Protein AF-S7RVW4-F1 (afdb_monomer_lite)

Foldseek 3Di:
DDDDDDDDPPPDPDCPPVPPPPPPPCVVVVVVVVVVVPPPDPPPDPPPDDDDDDDDDDDDDDDDDPPPPPPPDDPDDPPDPPDDDDDPVNVVVVVVVVVVVVVVVVVVVVVVVVVVVVVVVVVVVVVVVVVVVVVVVVVVVVVVVVVVVVVVVVVVVDD

Sequence (159 aa):
MAQLPQISLDLCLSPLLADADKNQYCDEALATLLKSISTPLPSLSFASSKPRTADKNKPLPRTPPCQNQHQDLPPGSPAKPEYPLATSKQIISLLNLLDKLDTDMTAEVQRIKENIKETRDLIKEYKKERRDRRRSMKEKMATQVRQTLAADSDFWAGV

pLDDT: mean 71.48, std 21.51, range [39.97, 98.69]

Secondary structure (DSSP, 8-state):
-PPPP---------GGGTTGGG-TTTHHHHHHHHHHH-SPPP------PPP-----------------------S-------SPPPPHHHHHHHHHHHHHHHHHHHHHHHHHHHHHHHHHHHHHHHHHHHHHHHHHHHHHHHHHHHHHHHHHHHHHT--

Radius of gyration: 37.15 Å; chains: 1; bounding box: 61×67×116 Å

Structure (mmCIF, N/CA/C/O backbone):
data_AF-S7RVW4-F1
#
_entry.id   AF-S7RVW4-F1
#
loop_
_atom_site.group_PDB
_atom_site.id
_atom_site.type_symbol
_atom_site.label_atom_id
_atom_site.label_alt_id
_atom_site.label_comp_id
_atom_site.label_asym_id
_atom_site.label_entity_id
_atom_site.label_seq_id
_atom_site.pdbx_PDB_ins_code
_atom_site.Cartn_x
_atom_site.Cartn_y
_atom_site.Cartn_z
_atom_site.occupancy
_atom_site.B_iso_or_equiv
_atom_site.auth_seq_id
_atom_site.auth_comp_id
_atom_site.auth_asym_id
_atom_site.auth_atom_id
_atom_site.pdbx_PDB_model_num
ATOM 1 N N . MET A 1 1 ? 40.746 7.592 -2.149 1.00 42.97 1 MET A N 1
ATOM 2 C CA . MET A 1 1 ? 40.136 6.973 -0.953 1.00 42.97 1 MET A CA 1
ATOM 3 C C . MET A 1 1 ? 38.655 7.310 -0.982 1.00 42.97 1 MET A C 1
ATOM 5 O O . MET A 1 1 ? 38.328 8.485 -0.921 1.00 42.97 1 MET A O 1
ATOM 9 N N . ALA A 1 2 ? 37.789 6.327 -1.238 1.00 49.06 2 ALA A N 1
ATOM 10 C CA . ALA A 1 2 ? 36.358 6.558 -1.442 1.00 49.06 2 ALA A CA 1
ATOM 11 C C . ALA A 1 2 ? 35.628 6.596 -0.091 1.00 49.06 2 ALA A C 1
ATOM 13 O O . ALA A 1 2 ? 35.728 5.658 0.697 1.00 49.06 2 ALA A O 1
ATOM 14 N N . GLN A 1 3 ? 34.932 7.700 0.168 1.00 57.66 3 GLN A N 1
ATOM 15 C CA . GLN A 1 3 ? 34.173 7.956 1.387 1.00 57.66 3 GLN A CA 1
ATOM 16 C C . GLN A 1 3 ? 32.793 7.293 1.260 1.00 57.66 3 GLN A C 1
ATOM 18 O O . GLN A 1 3 ? 32.050 7.575 0.321 1.00 57.66 3 GLN A O 1
ATOM 23 N N . LEU A 1 4 ? 32.482 6.361 2.163 1.00 51.66 4 LEU A N 1
ATOM 24 C CA . LEU A 1 4 ? 31.183 5.686 2.220 1.00 51.66 4 LEU A CA 1
ATOM 25 C C . LEU A 1 4 ? 30.116 6.637 2.793 1.00 51.66 4 LEU A C 1
ATOM 27 O O . LEU A 1 4 ? 30.400 7.326 3.776 1.00 51.66 4 LEU A O 1
ATOM 31 N N . PRO A 1 5 ? 28.894 6.670 2.229 1.00 59.94 5 PRO A N 1
ATOM 32 C CA . PRO A 1 5 ? 27.808 7.472 2.774 1.00 59.94 5 PRO A CA 1
ATOM 33 C C . PRO A 1 5 ? 27.322 6.865 4.094 1.00 59.94 5 PRO A C 1
ATOM 35 O O . PRO A 1 5 ? 26.902 5.708 4.147 1.00 59.94 5 PRO A O 1
ATOM 38 N N . GLN A 1 6 ? 27.384 7.659 5.162 1.00 60.78 6 GLN A N 1
ATOM 39 C CA . GLN A 1 6 ? 26.735 7.340 6.428 1.00 60.78 6 GLN A CA 1
ATOM 40 C C . GLN A 1 6 ? 25.224 7.495 6.253 1.00 60.78 6 GLN A C 1
ATOM 42 O O . GLN A 1 6 ? 24.718 8.594 6.042 1.00 60.78 6 GLN A O 1
ATOM 47 N N . ILE A 1 7 ? 24.508 6.378 6.314 1.00 53.69 7 ILE A N 1
ATOM 48 C CA . ILE A 1 7 ? 23.056 6.361 6.453 1.00 53.69 7 ILE A CA 1
ATOM 49 C C . ILE A 1 7 ? 22.730 6.431 7.949 1.00 53.69 7 ILE A C 1
ATOM 51 O O . ILE A 1 7 ? 22.966 5.469 8.678 1.00 53.69 7 ILE A O 1
ATOM 55 N N . SER A 1 8 ? 22.227 7.580 8.411 1.00 48.28 8 SER A N 1
ATOM 56 C CA . SER A 1 8 ? 21.624 7.699 9.743 1.00 48.28 8 SER A CA 1
ATOM 57 C C . SER A 1 8 ? 20.403 6.790 9.816 1.00 48.28 8 SER A C 1
ATOM 59 O O . SER A 1 8 ? 19.417 6.991 9.109 1.00 48.28 8 SER A O 1
ATOM 61 N N . LEU A 1 9 ? 20.482 5.777 10.673 1.00 50.03 9 LEU A N 1
ATOM 62 C CA . LEU A 1 9 ? 19.347 4.964 11.090 1.00 50.03 9 LEU A CA 1
ATOM 63 C C . LEU A 1 9 ? 18.682 5.654 12.284 1.00 50.03 9 LEU A C 1
ATOM 65 O O . LEU A 1 9 ? 18.764 5.162 13.407 1.00 50.03 9 LEU A O 1
ATOM 69 N N . ASP A 1 10 ? 18.024 6.786 12.039 1.00 47.53 10 ASP A N 1
ATOM 70 C CA . ASP A 1 10 ? 17.069 7.342 13.001 1.00 47.53 10 ASP A CA 1
ATOM 71 C C . ASP A 1 10 ? 15.807 6.470 12.961 1.00 47.53 10 ASP A C 1
ATOM 73 O O . ASP A 1 10 ? 14.808 6.748 12.296 1.00 47.53 10 ASP A O 1
ATOM 77 N N . LEU A 1 11 ? 15.906 5.314 13.617 1.00 50.56 11 LEU A N 1
ATOM 78 C CA . LEU A 1 11 ? 14.808 4.388 13.826 1.00 50.56 11 LEU A CA 1
ATOM 79 C C . LEU A 1 11 ? 13.815 5.015 14.809 1.00 50.56 11 LEU A C 1
ATOM 81 O O . LEU A 1 11 ? 14.034 5.021 16.014 1.00 50.56 11 LEU A O 1
ATOM 85 N N . CYS A 1 12 ? 12.704 5.494 14.252 1.00 42.19 12 CYS A N 1
ATOM 86 C CA . CYS A 1 12 ? 11.362 5.429 14.830 1.00 42.19 12 CYS A CA 1
ATOM 87 C C . CYS A 1 12 ? 11.251 5.810 16.315 1.00 42.19 12 CYS A C 1
ATOM 89 O O . CYS A 1 12 ? 11.051 4.960 17.183 1.00 42.19 12 CYS A O 1
ATOM 91 N N . LEU A 1 13 ? 11.224 7.112 16.591 1.00 49.81 13 LEU A N 1
ATOM 92 C CA . LEU A 1 13 ? 10.445 7.609 17.722 1.00 49.81 13 LEU A CA 1
ATOM 93 C C . LEU A 1 13 ? 8.960 7.465 17.357 1.00 49.81 13 LEU A C 1
ATOM 95 O O . LEU A 1 13 ? 8.393 8.295 16.648 1.00 49.81 13 LEU A O 1
ATOM 99 N N . SER A 1 14 ? 8.353 6.355 17.780 1.00 46.50 14 SER A N 1
ATOM 100 C CA . SER A 1 14 ? 6.913 6.120 17.663 1.00 46.50 14 SER A CA 1
ATOM 101 C C . SER A 1 14 ? 6.137 7.225 18.399 1.00 46.50 14 SER A C 1
ATOM 103 O O . SER A 1 14 ? 6.370 7.417 19.593 1.00 46.50 14 SER A O 1
ATOM 105 N N . PRO A 1 15 ? 5.158 7.894 17.760 1.00 55.00 15 PRO A N 1
ATOM 106 C CA . PRO A 1 15 ? 4.322 8.918 18.403 1.00 55.00 15 PRO A CA 1
ATOM 107 C C . PRO A 1 15 ? 3.428 8.385 19.535 1.00 55.00 15 PRO A C 1
ATOM 109 O O . PRO A 1 15 ? 2.788 9.165 20.230 1.00 55.00 15 PRO A O 1
ATOM 112 N N . LEU A 1 16 ? 3.383 7.062 19.735 1.00 48.28 16 LEU A N 1
ATOM 113 C CA . LEU A 1 16 ? 2.477 6.366 20.654 1.00 48.28 16 LEU A CA 1
ATOM 114 C C . LEU A 1 16 ? 2.656 6.752 22.140 1.00 48.28 16 LEU A C 1
ATOM 116 O O . LEU A 1 16 ? 1.813 6.409 22.959 1.00 48.28 16 LEU A O 1
ATOM 120 N N . LEU A 1 17 ? 3.738 7.452 22.500 1.00 46.66 17 LEU A N 1
ATOM 121 C CA . LEU A 1 17 ? 4.046 7.860 23.879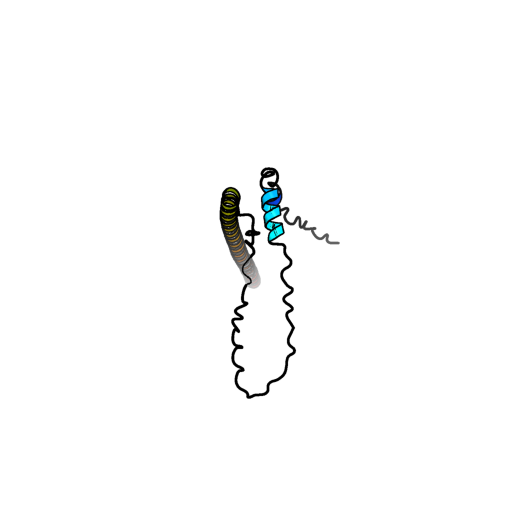 1.00 46.66 17 LEU A CA 1
ATOM 122 C C . LEU A 1 17 ? 3.854 9.359 24.157 1.00 46.66 17 LEU A C 1
ATOM 124 O O . LEU A 1 17 ? 3.974 9.770 25.307 1.00 46.66 17 LEU A O 1
ATOM 128 N N . ALA A 1 18 ? 3.553 10.178 23.145 1.00 47.41 18 ALA A N 1
ATOM 129 C CA . ALA A 1 18 ? 3.490 11.634 23.309 1.00 47.41 18 ALA A CA 1
ATOM 130 C C . ALA A 1 18 ? 2.135 12.160 23.827 1.00 47.41 18 ALA A C 1
ATOM 132 O O . ALA A 1 18 ? 2.058 13.317 24.225 1.00 47.41 18 ALA A O 1
ATOM 133 N N . ASP A 1 19 ? 1.084 11.333 23.860 1.00 44.34 19 ASP A N 1
ATOM 134 C CA . ASP A 1 19 ? -0.279 11.760 24.235 1.00 44.34 19 ASP A CA 1
ATOM 135 C C . ASP A 1 19 ? -0.746 11.262 25.620 1.00 44.34 19 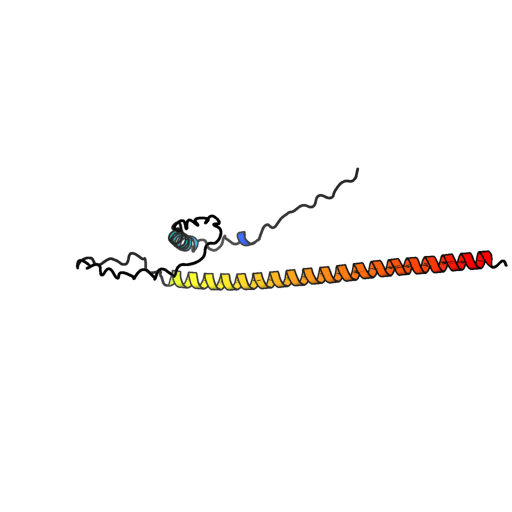ASP A C 1
ATOM 137 O O . ASP A 1 19 ? -1.927 11.349 25.966 1.00 44.34 19 ASP A O 1
ATOM 141 N N . ALA A 1 20 ? 0.171 10.769 26.460 1.00 51.25 20 ALA A N 1
ATOM 142 C CA . ALA A 1 20 ? -0.161 10.242 27.790 1.00 51.25 20 ALA A CA 1
ATOM 143 C C . ALA A 1 20 ? -0.564 11.314 28.834 1.00 51.25 20 ALA A C 1
ATOM 145 O O . ALA A 1 20 ? -1.022 10.963 29.920 1.00 51.25 20 ALA A O 1
ATOM 146 N N . ASP A 1 21 ? -0.484 12.610 28.519 1.00 49.72 21 ASP A N 1
ATOM 147 C CA . ASP A 1 21 ? -0.641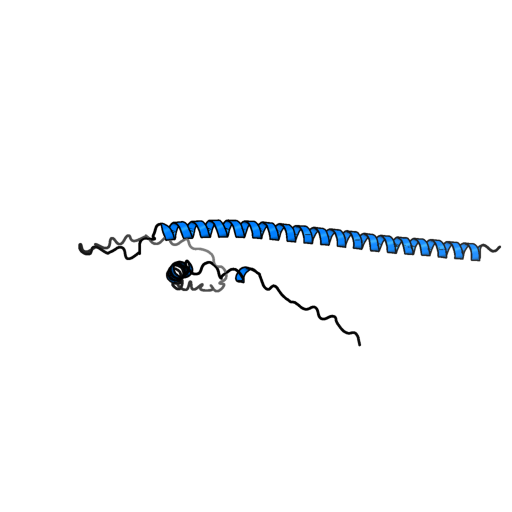 13.691 29.508 1.00 49.72 21 ASP A CA 1
ATOM 148 C C . ASP A 1 21 ? -2.092 14.126 29.806 1.00 49.72 21 ASP A C 1
ATOM 150 O O . ASP A 1 21 ? -2.311 15.085 30.546 1.00 49.72 21 ASP A O 1
ATOM 154 N N . LYS A 1 22 ? -3.123 13.445 29.276 1.00 52.31 22 LYS A N 1
ATOM 155 C CA . LYS A 1 22 ? -4.531 13.882 29.454 1.00 52.31 22 LYS A CA 1
ATOM 156 C C . LYS A 1 22 ? -5.445 12.965 30.273 1.00 52.31 22 LYS A C 1
ATOM 158 O O . LYS A 1 22 ? -6.586 13.348 30.515 1.00 52.31 22 LYS A O 1
ATOM 163 N N . ASN A 1 23 ? -4.981 11.808 30.757 1.00 47.69 23 ASN A N 1
ATOM 164 C CA . ASN A 1 23 ? -5.836 10.830 31.461 1.00 47.69 23 ASN A CA 1
ATOM 165 C C . ASN A 1 23 ? -5.342 10.458 32.871 1.00 47.69 23 ASN A C 1
ATOM 167 O O . ASN A 1 23 ? -5.441 9.308 33.298 1.00 47.69 23 ASN A O 1
ATOM 171 N N . GLN A 1 24 ? -4.886 11.450 33.638 1.00 48.78 24 GLN A N 1
ATOM 172 C CA . GLN A 1 24 ? -4.309 11.273 34.979 1.00 48.78 24 GLN A CA 1
ATOM 173 C C . GLN A 1 24 ? -5.279 10.704 36.045 1.00 48.78 24 GLN A C 1
ATOM 175 O O . GLN A 1 24 ? -4.857 10.386 37.149 1.00 48.78 24 GLN A O 1
ATOM 180 N N . TYR A 1 25 ? -6.571 10.531 35.735 1.00 48.34 25 TYR A N 1
ATOM 181 C CA . TYR A 1 25 ? -7.585 10.039 36.683 1.00 48.34 25 TYR A CA 1
ATOM 182 C C . TYR A 1 25 ? -7.939 8.544 36.554 1.00 48.34 25 TYR A C 1
ATOM 184 O O . TYR A 1 25 ? -8.637 8.017 37.418 1.00 48.34 25 TYR A O 1
ATOM 192 N N . CYS A 1 26 ? -7.495 7.847 35.499 1.00 52.62 26 CYS A N 1
ATOM 193 C CA . CYS A 1 26 ? -7.829 6.426 35.278 1.00 52.62 26 CYS A CA 1
ATOM 194 C C . CYS A 1 26 ? -6.673 5.456 35.564 1.00 52.62 26 CYS A C 1
ATOM 196 O O . CYS A 1 26 ? -6.884 4.244 35.579 1.00 52.62 26 CYS A O 1
ATOM 198 N N . ASP A 1 27 ? -5.472 5.973 35.814 1.00 59.47 27 ASP A N 1
ATOM 199 C CA . ASP A 1 27 ? -4.259 5.159 35.886 1.00 59.47 27 ASP A CA 1
ATOM 200 C C . ASP A 1 27 ? -4.181 4.330 37.178 1.00 59.47 27 ASP A C 1
ATOM 202 O O . ASP A 1 27 ? -3.745 3.185 37.171 1.00 59.47 27 ASP A O 1
ATOM 206 N N . GLU A 1 28 ? -4.699 4.846 38.297 1.00 60.44 28 GLU A N 1
ATOM 207 C CA . GLU A 1 28 ? -4.609 4.160 39.593 1.00 60.44 28 GLU A CA 1
ATOM 208 C C . GLU A 1 28 ? -5.538 2.934 39.683 1.00 60.44 28 GLU A C 1
ATOM 210 O O . GLU A 1 28 ? -5.148 1.874 40.180 1.00 60.44 28 GLU A O 1
ATOM 215 N N . ALA A 1 29 ? -6.750 3.028 39.124 1.00 59.41 29 ALA A N 1
ATOM 216 C CA . ALA A 1 29 ? -7.683 1.902 39.059 1.00 59.41 29 ALA A CA 1
ATOM 217 C C . ALA A 1 29 ? -7.185 0.801 38.105 1.00 59.41 29 ALA A C 1
ATOM 219 O O . ALA A 1 29 ? -7.307 -0.387 38.416 1.00 59.41 29 ALA A O 1
ATOM 220 N N . LEU A 1 30 ? -6.583 1.188 36.975 1.00 61.41 30 LEU A N 1
ATOM 221 C CA . LEU A 1 30 ? -5.993 0.257 36.011 1.00 61.41 30 LEU A CA 1
ATOM 222 C C . LEU A 1 30 ? -4.702 -0.374 36.542 1.00 61.41 30 LEU A C 1
ATOM 224 O O . LEU A 1 30 ? -4.525 -1.583 36.412 1.00 61.41 30 LEU A O 1
ATOM 228 N N . ALA A 1 31 ? -3.846 0.390 37.222 1.00 67.31 31 ALA A N 1
ATOM 229 C CA . ALA A 1 31 ? -2.650 -0.128 37.882 1.00 67.31 31 ALA A CA 1
ATOM 230 C C . ALA A 1 31 ? -2.996 -1.141 38.983 1.00 67.31 31 ALA A C 1
ATOM 232 O O . ALA A 1 31 ? -2.293 -2.139 39.155 1.00 67.31 31 ALA A O 1
ATOM 233 N N . THR A 1 32 ? -4.097 -0.922 39.707 1.00 65.38 32 THR A N 1
ATOM 234 C CA . THR A 1 32 ? -4.581 -1.859 40.732 1.00 65.38 32 THR A CA 1
ATOM 235 C C . THR A 1 32 ? -5.101 -3.157 40.107 1.00 65.38 32 THR A C 1
ATOM 237 O O . THR A 1 32 ? -4.825 -4.239 40.627 1.00 65.38 32 THR A O 1
ATOM 240 N N . LEU A 1 33 ? -5.785 -3.073 38.960 1.00 63.59 33 LEU A N 1
ATOM 241 C CA . LEU A 1 33 ? -6.228 -4.246 38.202 1.00 63.59 33 LEU A CA 1
ATOM 242 C C . LEU A 1 33 ? -5.040 -5.010 37.598 1.00 63.59 33 LEU A C 1
ATOM 244 O O . LEU A 1 33 ? -4.964 -6.222 37.730 1.00 63.59 33 LEU A O 1
ATOM 248 N N . LEU A 1 34 ? -4.070 -4.322 36.992 1.00 68.56 34 LEU A N 1
ATOM 249 C CA . LEU A 1 34 ? -2.873 -4.953 36.422 1.00 68.56 34 LEU A CA 1
ATOM 250 C C . LEU A 1 34 ? -2.015 -5.638 37.496 1.00 68.56 34 LEU A C 1
ATOM 252 O O . LEU A 1 34 ? -1.470 -6.717 37.262 1.00 68.56 34 LEU A O 1
ATOM 256 N N . LYS A 1 35 ? -1.952 -5.069 38.706 1.00 66.00 35 LYS A N 1
ATOM 257 C CA . LYS A 1 35 ? -1.292 -5.705 39.854 1.00 66.00 35 LYS A CA 1
ATOM 258 C C . LYS A 1 35 ? -1.982 -6.992 40.309 1.00 66.00 35 LYS A C 1
ATOM 260 O O . LYS A 1 35 ? -1.277 -7.894 40.753 1.00 66.00 35 LYS A O 1
ATOM 265 N N . SER A 1 36 ? -3.307 -7.118 40.186 1.00 57.34 36 SER A N 1
ATOM 266 C CA . SER A 1 36 ? -4.017 -8.338 40.604 1.00 57.34 36 SER A CA 1
ATOM 267 C C . SER A 1 36 ? -3.850 -9.508 39.627 1.00 57.34 36 SER A C 1
ATOM 269 O O . SER A 1 36 ? -3.919 -10.659 40.048 1.00 57.34 36 SER A O 1
ATOM 271 N N . ILE A 1 37 ? -3.552 -9.234 38.352 1.00 59.94 37 ILE A N 1
ATOM 272 C CA . ILE A 1 37 ? -3.213 -10.249 37.331 1.00 59.94 37 ILE A CA 1
ATOM 273 C C . ILE A 1 37 ? -1.716 -10.597 37.326 1.00 59.94 37 ILE A C 1
ATOM 275 O O . ILE A 1 37 ? -1.321 -11.633 36.798 1.00 59.94 37 ILE A O 1
ATOM 279 N N . SER A 1 38 ? -0.879 -9.757 37.943 1.00 49.44 38 SER A N 1
ATOM 280 C CA . SER A 1 38 ? 0.575 -9.929 38.057 1.00 49.44 38 SER A CA 1
ATOM 281 C C . SER A 1 38 ? 0.989 -10.902 39.173 1.00 49.44 38 SER A C 1
ATOM 283 O O . SER A 1 38 ? 2.076 -10.780 39.744 1.00 49.44 38 SER A O 1
ATOM 285 N N . THR A 1 39 ? 0.151 -11.887 39.496 1.00 58.53 39 THR A N 1
ATOM 286 C CA . THR A 1 39 ? 0.612 -13.064 40.235 1.00 58.53 39 THR A CA 1
ATOM 287 C C . THR A 1 39 ? 1.521 -13.875 39.311 1.00 58.53 39 THR A C 1
ATOM 289 O O . THR A 1 39 ? 1.109 -14.162 38.184 1.00 58.53 39 THR A O 1
ATOM 292 N N . PRO A 1 40 ? 2.743 -14.247 39.731 1.00 54.94 40 PRO A N 1
ATOM 293 C CA . PRO A 1 40 ? 3.639 -15.028 38.891 1.00 54.94 40 PRO A CA 1
ATOM 294 C C . PRO A 1 40 ? 2.949 -16.338 38.505 1.00 54.94 40 PRO A C 1
ATOM 296 O O . PRO A 1 40 ? 2.585 -17.138 39.368 1.00 54.94 40 PRO A O 1
ATOM 299 N N . LEU A 1 41 ? 2.743 -16.531 37.199 1.00 56.50 41 LEU A N 1
ATOM 300 C CA . LEU A 1 41 ? 2.255 -17.788 36.642 1.00 56.50 41 LEU A CA 1
ATOM 301 C C . LEU A 1 41 ? 3.133 -18.929 37.181 1.00 56.50 41 LEU A C 1
ATOM 303 O O . LEU A 1 41 ? 4.363 -18.795 37.170 1.00 56.50 41 LEU A O 1
ATOM 307 N N . PRO A 1 42 ? 2.545 -20.040 37.662 1.00 47.84 42 PRO A N 1
ATOM 308 C CA . PRO A 1 42 ? 3.328 -21.178 38.108 1.00 47.84 42 PRO A CA 1
ATOM 309 C C . PRO A 1 42 ? 4.244 -21.620 36.968 1.00 47.84 42 PRO A C 1
ATOM 311 O O . PRO A 1 42 ? 3.799 -21.832 35.841 1.00 47.84 42 PRO A O 1
ATOM 314 N N . SER A 1 43 ? 5.536 -21.712 37.280 1.00 50.03 43 SER A N 1
ATOM 315 C CA . SER A 1 43 ? 6.586 -22.209 36.396 1.00 50.03 43 SER A CA 1
ATOM 316 C C . SER A 1 43 ? 6.164 -23.549 35.789 1.00 50.03 43 SER A C 1
ATOM 318 O O . SER A 1 43 ? 6.238 -24.596 36.435 1.00 50.03 43 SER A O 1
ATOM 320 N N . LEU A 1 44 ? 5.689 -23.524 34.541 1.00 51.97 44 LEU A N 1
ATOM 321 C CA . LEU A 1 44 ? 5.481 -24.731 33.755 1.00 51.97 44 LEU A CA 1
ATOM 322 C C . LEU A 1 44 ? 6.856 -25.210 33.301 1.00 51.97 44 LEU A C 1
ATOM 324 O O . LEU A 1 44 ? 7.396 -24.790 32.278 1.00 51.97 44 LEU A O 1
ATOM 328 N N . SER A 1 45 ? 7.444 -26.068 34.129 1.00 43.50 45 SER A N 1
ATOM 329 C CA . SER A 1 45 ? 8.690 -26.756 33.836 1.00 43.50 45 SER A CA 1
ATOM 330 C C . SER A 1 45 ? 8.463 -27.723 32.671 1.00 43.50 45 SER A C 1
ATOM 332 O O . SER A 1 45 ? 7.921 -28.816 32.837 1.00 43.50 45 SER A O 1
ATOM 334 N N . PHE A 1 46 ? 8.858 -27.317 31.464 1.00 50.50 46 PHE A N 1
ATOM 335 C CA . PHE A 1 46 ? 8.940 -28.221 30.323 1.00 50.50 46 PHE A CA 1
ATOM 336 C C . PHE A 1 46 ? 10.177 -29.103 30.494 1.00 50.50 46 PHE A C 1
ATOM 338 O O . PHE A 1 46 ? 11.291 -28.738 30.116 1.00 50.50 46 PHE A O 1
ATOM 345 N N . ALA A 1 47 ? 9.980 -30.281 31.084 1.00 47.12 47 ALA A N 1
ATOM 346 C CA . ALA A 1 47 ? 10.979 -31.335 31.066 1.00 47.12 47 ALA A CA 1
ATOM 347 C C . ALA A 1 47 ? 11.221 -31.764 29.608 1.00 47.12 47 ALA A C 1
ATOM 349 O O . ALA A 1 47 ? 10.421 -32.478 29.002 1.00 47.12 47 ALA A O 1
ATOM 350 N N . SER A 1 48 ? 12.334 -31.293 29.043 1.00 47.28 48 SER A N 1
ATOM 351 C CA . SER A 1 48 ? 12.872 -31.740 27.761 1.00 47.28 48 SER A CA 1
ATOM 352 C C . SER A 1 48 ? 13.126 -33.247 27.828 1.00 47.28 48 SER A C 1
ATOM 354 O O . SER A 1 48 ? 14.015 -33.720 28.543 1.00 47.28 48 SER A O 1
ATOM 356 N N . SER A 1 49 ? 12.285 -34.020 27.141 1.00 45.88 49 SER A N 1
ATOM 357 C CA . SER A 1 49 ? 12.396 -35.472 27.097 1.00 45.88 49 SER A CA 1
ATOM 358 C C . SER A 1 49 ? 13.457 -35.890 26.077 1.00 45.88 49 SER A C 1
ATOM 360 O O . SER A 1 49 ? 13.478 -35.488 24.917 1.00 45.88 49 SER A O 1
ATOM 362 N N . LYS A 1 50 ? 14.385 -36.700 26.579 1.00 54.84 50 LYS A N 1
ATOM 363 C CA . LYS A 1 50 ? 15.510 -37.342 25.893 1.00 54.84 50 LYS A CA 1
ATOM 364 C C . LYS A 1 50 ? 15.000 -38.266 24.769 1.00 54.84 50 LYS A C 1
ATOM 366 O O . LYS A 1 50 ? 14.026 -38.981 25.009 1.00 54.84 50 LYS A O 1
ATOM 371 N N . PRO A 1 51 ? 15.653 -38.359 23.596 1.00 45.16 51 PRO A N 1
ATOM 372 C CA . PRO A 1 51 ? 15.224 -39.298 22.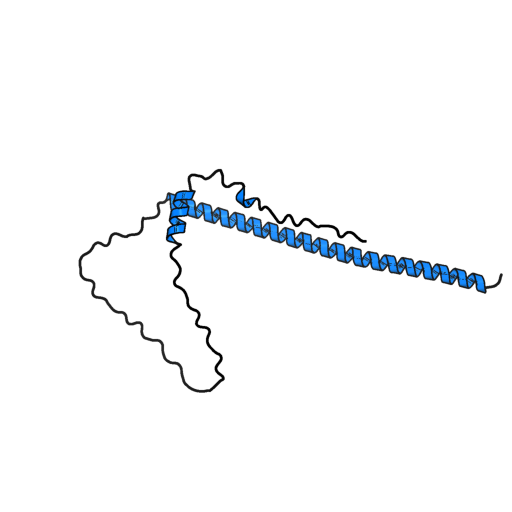567 1.00 45.16 51 PRO A CA 1
ATOM 373 C C . PRO A 1 51 ? 15.634 -40.719 22.975 1.00 45.16 51 PRO A C 1
ATOM 375 O O . PRO A 1 51 ? 16.820 -41.010 23.142 1.00 45.16 51 PRO A O 1
ATOM 378 N N . ARG A 1 52 ? 14.656 -41.615 23.148 1.00 42.66 52 ARG A N 1
ATOM 379 C CA . ARG A 1 52 ? 14.890 -43.064 23.188 1.00 42.66 52 ARG A CA 1
ATOM 380 C C . ARG A 1 52 ? 14.293 -43.705 21.945 1.00 42.66 52 ARG A C 1
ATOM 382 O O . ARG A 1 52 ? 13.137 -43.485 21.598 1.00 42.66 52 ARG A O 1
ATOM 389 N N . THR A 1 53 ? 15.150 -44.473 21.293 1.00 46.22 53 THR A N 1
ATOM 390 C CA . THR A 1 53 ? 14.885 -45.358 20.168 1.00 46.22 53 THR A CA 1
ATOM 391 C C . THR A 1 53 ? 13.790 -46.370 20.486 1.00 46.22 53 THR A C 1
ATOM 393 O O . THR A 1 53 ? 13.633 -46.805 21.625 1.00 46.22 53 THR A O 1
ATOM 396 N N . ALA A 1 54 ? 13.052 -46.709 19.433 1.00 47.50 54 ALA A N 1
ATOM 397 C CA . ALA A 1 54 ? 11.887 -47.573 19.400 1.00 47.50 54 ALA A CA 1
ATOM 398 C C . ALA A 1 54 ? 12.086 -48.934 20.081 1.00 47.50 54 ALA A C 1
ATOM 400 O O . ALA A 1 54 ? 13.059 -49.627 19.803 1.00 47.50 54 ALA A O 1
ATOM 401 N N . ASP A 1 55 ? 11.077 -49.351 20.848 1.00 44.88 55 ASP A N 1
ATOM 402 C CA . ASP A 1 55 ? 10.713 -50.759 20.938 1.00 44.88 55 ASP A CA 1
ATOM 403 C C . ASP A 1 55 ? 9.192 -50.913 21.092 1.00 44.88 55 ASP A C 1
ATOM 405 O O . ASP A 1 55 ? 8.515 -50.084 21.711 1.00 44.88 55 ASP A O 1
ATOM 409 N N . LYS A 1 56 ? 8.648 -51.927 20.421 1.00 54.62 56 LYS A N 1
ATOM 410 C CA . LYS A 1 56 ? 7.212 -52.150 20.214 1.00 54.62 56 LYS A CA 1
ATOM 411 C C . LYS A 1 56 ? 6.594 -52.923 21.386 1.00 54.62 56 LYS A C 1
ATOM 413 O O . LYS A 1 56 ? 7.220 -53.802 21.965 1.00 54.62 56 LYS A O 1
ATOM 418 N N . ASN A 1 57 ? 5.290 -52.691 21.573 1.00 50.94 57 ASN A N 1
ATOM 419 C CA . ASN A 1 57 ? 4.304 -53.500 22.310 1.00 50.94 57 ASN A CA 1
ATOM 420 C C . ASN A 1 57 ? 4.131 -53.213 23.816 1.00 50.94 57 ASN A C 1
ATOM 422 O O . ASN A 1 57 ? 4.765 -53.852 24.651 1.00 50.94 57 ASN A O 1
ATOM 426 N N . LYS A 1 58 ? 3.136 -52.378 24.168 1.00 55.53 58 LYS A N 1
ATOM 427 C CA . LYS A 1 58 ? 2.127 -52.691 25.210 1.00 55.53 58 LYS A CA 1
ATOM 428 C C . LYS A 1 58 ? 1.001 -51.638 25.277 1.00 55.53 58 LYS A C 1
ATOM 430 O O . LYS A 1 58 ? 1.237 -50.487 24.920 1.00 55.53 58 LYS A O 1
ATOM 435 N N . PRO A 1 59 ? -0.225 -52.039 25.674 1.00 49.06 59 PRO A N 1
ATOM 436 C CA . PRO A 1 59 ? -1.434 -51.234 25.543 1.00 49.06 59 PRO A CA 1
ATOM 437 C C . PRO A 1 59 ? -1.555 -50.157 26.629 1.00 49.06 59 PRO A C 1
ATOM 439 O O . PRO A 1 59 ? -1.009 -50.287 27.723 1.00 49.06 59 PRO A O 1
ATOM 442 N N . LEU A 1 60 ? -2.305 -49.108 26.276 1.00 59.59 60 LEU A N 1
ATOM 443 C CA . LEU A 1 60 ? -2.576 -47.897 27.049 1.00 59.59 60 LEU A CA 1
ATOM 444 C C . LEU A 1 60 ? -2.889 -48.166 28.536 1.00 59.59 60 LEU A C 1
ATOM 446 O O . LEU A 1 60 ? -3.794 -48.956 28.828 1.00 59.59 60 LEU A O 1
ATOM 450 N N . PRO A 1 61 ? -2.271 -47.429 29.478 1.00 48.62 61 PRO A N 1
ATOM 451 C CA . PRO A 1 61 ? -2.826 -47.285 30.807 1.00 48.62 61 PRO A CA 1
ATOM 452 C C . PRO A 1 61 ? -3.995 -46.298 30.762 1.00 48.62 61 PRO A C 1
ATOM 454 O O . PRO A 1 61 ? -3.897 -45.172 30.274 1.00 48.62 61 PRO A O 1
ATOM 457 N N . ARG A 1 62 ? -5.122 -46.794 31.265 1.00 50.84 62 ARG A N 1
ATOM 458 C CA . ARG A 1 62 ? -6.378 -46.087 31.484 1.00 50.84 62 ARG A CA 1
ATOM 459 C C . ARG A 1 62 ? -6.161 -44.840 32.345 1.00 50.84 62 ARG A C 1
ATOM 461 O O . ARG A 1 62 ? -5.367 -44.842 33.280 1.00 50.84 62 ARG A O 1
ATOM 468 N N . THR A 1 63 ? -6.935 -43.815 32.012 1.00 59.09 63 THR A N 1
ATOM 469 C CA . THR A 1 63 ? -7.233 -42.620 32.807 1.00 59.09 63 THR A CA 1
ATOM 470 C C . THR A 1 63 ? -7.283 -42.904 34.315 1.00 59.09 63 THR A C 1
ATOM 472 O O . THR A 1 63 ? -7.972 -43.851 34.712 1.00 59.09 63 THR A O 1
ATOM 475 N N . PRO A 1 64 ? -6.640 -42.091 35.173 1.00 52.44 64 PRO A N 1
ATOM 476 C CA . PRO A 1 64 ? -6.906 -42.158 36.600 1.00 52.44 64 PRO A CA 1
ATOM 477 C C . PRO A 1 64 ? -8.354 -41.705 36.867 1.00 52.44 64 PRO A C 1
ATOM 479 O O . PRO A 1 64 ? -8.824 -40.754 36.234 1.00 52.44 64 PRO A O 1
ATOM 482 N N . PRO A 1 65 ? -9.089 -42.374 37.769 1.00 45.91 65 PRO A N 1
ATOM 483 C CA . PRO A 1 65 ? -10.413 -41.928 38.169 1.00 45.91 65 PRO A CA 1
ATOM 484 C C . PRO A 1 65 ? -10.285 -40.585 38.893 1.00 45.91 65 PRO A C 1
ATOM 486 O O . PRO A 1 65 ? -9.495 -40.453 39.827 1.00 45.91 65 PRO A O 1
ATOM 489 N N . CYS A 1 66 ? -11.082 -39.597 38.478 1.00 39.97 66 CYS A N 1
ATOM 490 C CA . CYS A 1 66 ? -11.394 -38.447 39.318 1.00 39.97 66 CYS A CA 1
ATOM 491 C C . CYS A 1 66 ? -12.027 -38.980 40.608 1.00 39.97 66 CYS A C 1
ATOM 493 O O . CYS A 1 66 ? -13.204 -39.340 40.636 1.00 39.97 66 CYS A O 1
ATOM 495 N N . GLN A 1 67 ? -11.228 -39.091 41.667 1.00 44.00 67 GLN A N 1
ATOM 496 C CA . GLN A 1 67 ? -11.747 -39.230 43.014 1.00 44.00 67 GLN A CA 1
ATOM 497 C C . GLN A 1 67 ? -12.406 -37.901 43.373 1.00 44.00 67 GLN A C 1
ATOM 499 O O . GLN A 1 67 ? -11.733 -36.934 43.721 1.00 44.00 67 GLN A O 1
ATOM 504 N N . ASN A 1 68 ? -13.733 -37.865 43.283 1.00 47.41 68 ASN A N 1
ATOM 505 C CA . ASN A 1 68 ? -14.539 -36.895 44.005 1.00 47.41 68 ASN A CA 1
ATOM 506 C C . ASN A 1 68 ? -14.329 -37.160 45.500 1.00 47.41 68 ASN A C 1
ATOM 508 O O . ASN A 1 68 ? -15.029 -37.977 46.098 1.00 47.41 68 ASN A O 1
ATOM 512 N N . GLN A 1 69 ? -13.335 -36.508 46.100 1.00 48.97 69 GLN A N 1
ATOM 513 C CA . GLN A 1 69 ? -13.313 -36.341 47.545 1.00 48.97 69 GLN A CA 1
ATOM 514 C C . GLN A 1 69 ? -14.417 -35.340 47.882 1.00 48.97 69 GLN A C 1
ATOM 516 O O . GLN A 1 69 ? -14.232 -34.129 47.787 1.00 48.97 69 GLN A O 1
ATOM 521 N N . HIS A 1 70 ? -15.588 -35.865 48.242 1.00 46.78 70 HIS A N 1
ATOM 522 C CA . HIS A 1 70 ? -16.506 -35.163 49.127 1.00 46.78 70 HIS A CA 1
ATOM 523 C C . HIS A 1 70 ? -15.738 -34.895 50.425 1.00 46.78 70 HIS A C 1
ATOM 525 O O . HIS A 1 70 ? -15.620 -35.768 51.279 1.00 46.78 70 HIS A O 1
ATOM 531 N N . GLN A 1 71 ? -15.130 -33.714 50.526 1.00 45.62 71 GLN A N 1
ATOM 532 C CA . GLN A 1 71 ? -14.735 -33.176 51.816 1.00 45.62 71 GLN A CA 1
ATOM 533 C C . GLN A 1 71 ? -16.019 -32.750 52.520 1.00 45.62 71 GLN A C 1
ATOM 535 O O . GLN A 1 71 ? -16.689 -31.806 52.100 1.00 45.62 71 GLN A O 1
ATOM 540 N N . ASP A 1 72 ? -16.364 -33.491 53.567 1.00 47.38 72 ASP A N 1
ATOM 541 C CA . ASP A 1 72 ? -17.342 -33.087 54.563 1.00 47.38 72 ASP A CA 1
ATOM 542 C C . ASP A 1 72 ? -16.919 -31.728 55.143 1.00 47.38 72 ASP A C 1
ATOM 544 O O . ASP A 1 72 ? -15.937 -31.606 55.879 1.00 47.38 72 ASP A O 1
ATOM 548 N N . LEU A 1 73 ? -17.641 -30.680 54.746 1.00 56.44 73 LEU A N 1
ATOM 549 C CA . LEU A 1 73 ? -17.494 -29.325 55.267 1.00 56.44 73 LEU A CA 1
ATOM 550 C C . LEU A 1 73 ? -17.992 -29.276 56.723 1.00 56.44 73 LEU A C 1
ATOM 552 O O . LEU A 1 73 ? -19.127 -29.686 56.981 1.00 56.44 73 LEU A O 1
ATOM 556 N N . PRO A 1 74 ? -17.227 -28.715 57.678 1.00 58.19 74 PRO A N 1
ATOM 557 C CA . PRO A 1 74 ? -17.790 -28.310 58.959 1.00 58.19 74 PRO A CA 1
ATOM 558 C C . PRO A 1 74 ? -18.782 -27.147 58.744 1.00 58.19 74 PRO A C 1
ATOM 560 O O . PRO A 1 74 ? -18.491 -26.219 57.981 1.00 58.19 74 PRO A O 1
ATOM 563 N N . PRO A 1 75 ? -19.951 -27.147 59.410 1.00 60.78 75 PRO A N 1
ATOM 564 C CA . PRO A 1 75 ? -20.922 -26.075 59.279 1.00 60.78 75 PRO A CA 1
ATOM 565 C C . PRO A 1 75 ? -20.481 -24.904 60.159 1.00 60.78 75 PRO A C 1
ATOM 567 O O . PRO A 1 75 ? -20.601 -24.961 61.379 1.00 60.78 75 PRO A O 1
ATOM 570 N N . GLY A 1 76 ? -19.974 -23.828 59.556 1.00 53.53 76 GLY A N 1
ATOM 571 C CA . GLY A 1 76 ? -19.801 -22.576 60.293 1.00 53.53 76 GLY A CA 1
ATOM 572 C C . GLY A 1 76 ? -18.613 -21.728 59.878 1.00 53.53 76 GLY A C 1
ATOM 573 O O . GLY A 1 76 ? -17.649 -21.604 60.621 1.00 53.53 76 GLY A O 1
ATOM 574 N N . SER A 1 77 ? -18.720 -21.065 58.733 1.00 55.56 77 SER A N 1
ATOM 575 C CA . SER A 1 77 ? -18.155 -19.725 58.564 1.00 55.56 77 SER A CA 1
ATOM 576 C C . SER A 1 77 ? -18.835 -19.068 57.363 1.00 55.56 77 SER A C 1
ATOM 578 O O . SER A 1 77 ? -18.775 -19.636 56.270 1.00 55.56 77 SER A O 1
ATOM 580 N N . PRO A 1 78 ? -19.505 -17.909 57.506 1.00 58.50 78 PRO A N 1
ATOM 581 C CA . PRO A 1 78 ? -19.865 -17.102 56.353 1.00 58.50 78 PRO A CA 1
ATOM 582 C C . PRO A 1 78 ? -18.562 -16.550 55.769 1.00 58.50 78 PRO A C 1
ATOM 584 O O . PRO A 1 78 ? -18.090 -15.483 56.164 1.00 58.50 78 PRO A O 1
ATOM 587 N N . ALA A 1 79 ? -17.946 -17.307 54.860 1.00 59.22 79 ALA A N 1
ATOM 588 C CA . ALA A 1 79 ? -16.827 -16.826 54.071 1.00 59.22 79 ALA A CA 1
ATOM 589 C C . ALA A 1 79 ? -17.314 -15.593 53.299 1.00 59.22 79 ALA A C 1
ATOM 591 O O . ALA A 1 79 ? -18.105 -15.695 52.360 1.00 59.22 79 ALA A O 1
ATOM 592 N N . LYS A 1 80 ? -16.888 -14.411 53.757 1.00 62.53 80 LYS A N 1
ATOM 593 C CA . LYS A 1 80 ? -17.001 -13.166 53.000 1.00 62.53 80 LYS A CA 1
ATOM 594 C C . LYS A 1 80 ? -16.455 -13.445 51.598 1.00 62.53 80 LYS A C 1
ATOM 596 O O . LYS A 1 80 ? -15.336 -13.948 51.510 1.00 62.53 80 LYS A O 1
ATOM 601 N N . PRO A 1 81 ? -17.181 -13.125 50.517 1.00 61.41 81 PRO A N 1
ATOM 602 C CA . PRO A 1 81 ? -16.565 -13.129 49.202 1.00 61.41 81 PRO A CA 1
ATOM 603 C C . PRO A 1 81 ? -15.416 -12.112 49.232 1.00 61.41 81 PRO A C 1
ATOM 605 O O . PRO A 1 81 ? -15.635 -10.910 49.353 1.00 61.41 81 PRO A O 1
ATOM 608 N N . GLU A 1 82 ? -14.184 -12.615 49.187 1.00 66.31 82 GLU A N 1
ATOM 609 C CA . GLU A 1 82 ? -12.928 -11.856 49.293 1.00 66.31 82 GLU A CA 1
ATOM 610 C C . GLU A 1 82 ? -12.565 -11.118 47.992 1.00 66.31 82 GLU A C 1
ATOM 612 O O . GLU A 1 82 ? -11.452 -10.628 47.821 1.00 66.31 82 GLU A O 1
ATOM 617 N N . TYR A 1 83 ? -13.519 -11.009 47.067 1.00 66.12 83 TYR A N 1
ATOM 618 C CA . TYR A 1 83 ? -13.355 -10.302 45.808 1.00 66.12 83 TYR A CA 1
ATOM 619 C C . TYR A 1 83 ? -14.157 -9.003 45.863 1.00 66.12 83 TYR A C 1
ATOM 621 O O . TYR A 1 83 ? -15.388 -9.054 45.951 1.00 66.12 83 TYR A O 1
ATOM 629 N N . PRO A 1 84 ? -13.493 -7.834 45.809 1.00 75.31 84 PRO A N 1
ATOM 630 C CA . PRO A 1 84 ? -14.181 -6.570 45.618 1.00 75.31 84 PRO A CA 1
ATOM 631 C C . PRO A 1 84 ? -15.048 -6.674 44.365 1.00 75.31 84 PRO A C 1
ATOM 633 O O . PRO A 1 84 ? -14.545 -6.940 43.272 1.00 75.31 84 PRO A O 1
ATOM 636 N N . LEU A 1 85 ? -16.359 -6.505 44.528 1.00 78.56 85 LEU A N 1
ATOM 637 C CA . LEU A 1 85 ? -17.285 -6.499 43.405 1.00 78.56 85 LEU A CA 1
ATOM 638 C C . LEU A 1 85 ? -16.884 -5.339 42.485 1.00 78.56 85 LEU A C 1
ATOM 640 O O . LEU A 1 85 ? -16.887 -4.183 42.916 1.00 78.56 85 LEU A O 1
ATOM 644 N N . ALA A 1 86 ? -16.498 -5.645 41.244 1.00 82.25 86 ALA A N 1
ATOM 645 C CA . ALA A 1 86 ? -16.125 -4.621 40.277 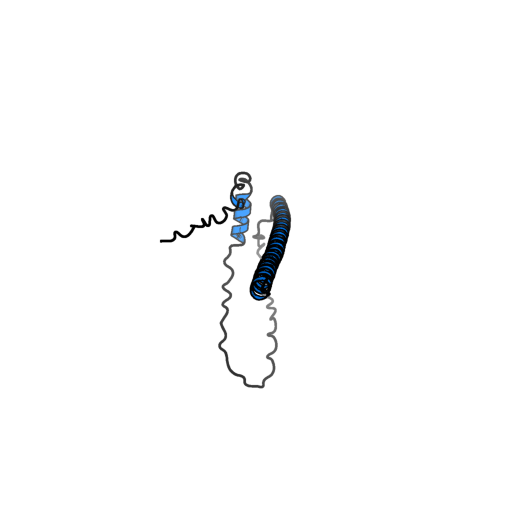1.00 82.25 86 ALA A CA 1
ATOM 646 C C . ALA A 1 86 ? -17.272 -3.613 40.141 1.00 82.25 86 ALA A C 1
ATOM 648 O O . ALA A 1 86 ? -18.428 -3.978 39.915 1.00 82.25 86 ALA A O 1
ATOM 649 N N . THR A 1 87 ? -16.957 -2.333 40.312 1.00 92.62 87 THR A N 1
ATOM 650 C CA . THR A 1 87 ? -17.960 -1.276 40.188 1.00 92.62 87 THR A CA 1
ATOM 651 C C . THR A 1 87 ? -18.412 -1.169 38.733 1.00 92.62 87 THR A C 1
ATOM 653 O O . THR A 1 87 ? -17.629 -1.380 37.807 1.00 92.62 87 THR A O 1
ATOM 656 N N . SER A 1 88 ? -19.663 -0.772 38.503 1.00 93.06 88 SER A N 1
ATOM 657 C CA . SER A 1 88 ? -20.182 -0.546 37.145 1.00 93.06 88 SER A CA 1
ATOM 658 C C . SER A 1 88 ? -19.309 0.420 36.333 1.00 93.06 88 SER A C 1
ATOM 660 O O . SER A 1 88 ? -19.124 0.227 35.136 1.00 93.06 88 SER A O 1
ATOM 662 N N . LYS A 1 89 ? -18.697 1.411 36.994 1.00 92.94 89 LYS A N 1
ATOM 663 C CA . LYS A 1 89 ? -17.736 2.340 36.383 1.00 92.94 89 LYS A CA 1
ATOM 664 C C . LYS A 1 89 ? -16.499 1.625 35.834 1.00 92.94 89 LYS A C 1
ATOM 666 O O . LYS A 1 89 ? -16.108 1.906 34.708 1.00 92.94 89 LYS A O 1
ATOM 671 N N . GLN A 1 90 ? -15.921 0.696 36.600 1.00 92.75 90 GLN A N 1
ATOM 672 C CA . GLN A 1 90 ? -14.756 -0.089 36.173 1.00 92.75 90 GLN A CA 1
ATOM 673 C C . GLN A 1 90 ? -15.093 -0.989 34.981 1.00 92.75 90 GLN A C 1
ATOM 675 O O . GLN A 1 90 ? -14.310 -1.085 34.037 1.00 92.75 90 GLN A O 1
ATOM 680 N N . ILE A 1 91 ? -16.283 -1.594 34.996 1.00 94.56 91 ILE A N 1
ATOM 681 C CA . ILE A 1 91 ? -16.763 -2.430 33.891 1.00 94.56 91 ILE A CA 1
ATOM 682 C C . ILE A 1 91 ? -16.908 -1.587 32.616 1.00 94.56 91 ILE A C 1
ATOM 684 O O . ILE A 1 91 ? -16.358 -1.951 31.582 1.00 94.56 91 ILE A O 1
ATOM 688 N N . ILE A 1 92 ? -17.566 -0.425 32.691 1.00 95.31 92 ILE A N 1
ATOM 689 C CA . ILE A 1 92 ? -17.739 0.474 31.536 1.00 95.31 92 ILE A CA 1
ATOM 690 C C . ILE A 1 92 ? -16.386 0.985 31.022 1.00 95.31 92 ILE A C 1
ATOM 692 O O . ILE A 1 92 ? -16.163 1.017 29.814 1.00 95.31 92 ILE A O 1
ATOM 696 N N . SER A 1 93 ? -15.459 1.360 31.913 1.00 95.75 93 SER A N 1
ATOM 697 C CA . SER A 1 93 ? -14.128 1.814 31.491 1.00 95.75 93 SER A CA 1
ATOM 698 C C . SER A 1 93 ? -13.335 0.723 30.777 1.00 95.75 93 SER A C 1
ATOM 700 O O . SER A 1 93 ? -12.645 1.023 29.806 1.00 95.75 93 SER A O 1
ATOM 702 N N . LEU A 1 94 ? -13.456 -0.531 31.226 1.00 96.00 94 LEU A N 1
ATOM 703 C CA . LEU A 1 94 ? -12.801 -1.664 30.582 1.00 96.00 94 LEU A CA 1
ATOM 704 C C . LEU A 1 94 ? -13.389 -1.917 29.191 1.00 96.00 94 LEU A C 1
ATOM 706 O O . LEU A 1 94 ? -12.629 -2.071 28.244 1.00 96.00 94 LEU A O 1
ATOM 710 N N . LEU A 1 95 ? -14.717 -1.903 29.053 1.00 97.75 95 LEU A N 1
ATOM 711 C CA . LEU A 1 95 ? -15.375 -2.071 27.753 1.00 97.75 95 LEU A CA 1
ATOM 712 C C . LEU A 1 95 ? -14.954 -0.975 26.765 1.00 97.75 95 LEU A C 1
ATOM 714 O O . LEU A 1 95 ? -14.504 -1.284 25.669 1.00 97.75 95 LEU A O 1
ATOM 718 N N . ASN A 1 96 ? -14.961 0.290 27.195 1.00 97.00 96 ASN A N 1
ATOM 719 C CA . ASN A 1 96 ? -14.499 1.403 26.362 1.00 97.00 96 ASN A CA 1
ATOM 720 C C . ASN A 1 96 ? -13.020 1.275 25.959 1.00 97.00 96 ASN A C 1
ATOM 722 O O . ASN A 1 96 ? -12.625 1.755 24.898 1.00 97.00 96 ASN A O 1
ATOM 726 N N . LEU A 1 97 ? -12.178 0.699 26.822 1.00 97.50 97 LEU A N 1
ATOM 727 C CA . LEU A 1 97 ? -10.775 0.447 26.502 1.00 97.50 97 LEU A CA 1
ATOM 728 C C . LEU A 1 97 ? -10.640 -0.658 25.450 1.00 97.50 97 LEU A C 1
ATOM 730 O O . LEU A 1 97 ? -9.864 -0.495 24.513 1.00 97.50 97 LEU A O 1
ATOM 734 N N . LEU A 1 98 ? -11.393 -1.750 25.589 1.00 98.12 98 LEU A N 1
ATOM 735 C CA . LEU A 1 98 ? -11.403 -2.838 24.611 1.00 98.12 98 LEU A CA 1
ATOM 736 C C . LEU A 1 98 ? -11.878 -2.345 23.237 1.00 98.12 98 LEU A C 1
ATOM 738 O O . LEU A 1 98 ? -11.196 -2.591 22.248 1.00 98.12 98 LEU A O 1
ATOM 742 N N . ASP A 1 99 ? -12.946 -1.545 23.188 1.00 98.06 99 ASP A N 1
ATOM 743 C CA . ASP A 1 99 ? -13.447 -0.957 21.937 1.00 98.06 99 ASP A CA 1
ATOM 744 C C . ASP A 1 99 ? -12.400 -0.056 21.253 1.00 98.06 99 ASP A C 1
ATOM 746 O O . ASP A 1 99 ? -12.248 -0.053 20.025 1.00 98.06 99 ASP A O 1
ATOM 750 N N . LYS A 1 100 ? -11.644 0.715 22.046 1.00 97.94 100 LYS A N 1
ATOM 751 C CA . LYS A 1 100 ? -10.534 1.532 21.534 1.00 97.94 100 LYS A CA 1
ATOM 752 C C . LYS A 1 100 ? -9.409 0.667 20.979 1.00 97.94 100 LYS A C 1
ATOM 754 O O . LYS A 1 100 ? -8.955 0.930 19.872 1.00 97.94 100 LYS A O 1
ATOM 759 N N . LEU A 1 101 ? -9.001 -0.375 21.705 1.00 97.94 101 LEU A N 1
ATOM 760 C CA . LEU A 1 101 ? -7.960 -1.297 21.245 1.00 97.94 101 LEU A CA 1
ATOM 761 C C . LEU A 1 101 ? -8.352 -1.996 19.939 1.00 97.94 101 LEU A C 1
ATOM 763 O O . LEU A 1 101 ? -7.518 -2.112 19.042 1.00 97.94 101 LEU A O 1
ATOM 767 N N . ASP A 1 102 ? -9.612 -2.402 19.794 1.00 98.31 102 ASP A N 1
ATOM 768 C CA . ASP A 1 102 ? -10.115 -3.000 18.554 1.00 98.31 102 ASP A CA 1
ATOM 769 C C . ASP A 1 102 ? -10.087 -2.004 17.385 1.00 98.31 102 ASP A C 1
ATOM 771 O O . ASP A 1 102 ? -9.713 -2.355 16.256 1.00 98.31 102 ASP A O 1
ATOM 775 N N . THR A 1 103 ? -10.422 -0.740 17.654 1.00 98.19 103 THR A N 1
ATOM 776 C CA . THR A 1 103 ? -10.346 0.345 16.666 1.00 98.19 103 THR A CA 1
ATOM 777 C C . THR A 1 103 ? -8.900 0.601 16.236 1.00 98.19 103 THR A C 1
ATOM 779 O O . THR A 1 103 ? -8.610 0.628 15.035 1.00 98.19 103 THR A O 1
ATOM 782 N N . ASP A 1 104 ? -7.981 0.717 17.195 1.00 97.94 104 ASP A N 1
ATOM 783 C CA . ASP A 1 104 ? -6.557 0.958 16.948 1.00 97.94 104 ASP A CA 1
ATOM 784 C C . ASP A 1 104 ? -5.919 -0.207 16.185 1.00 97.94 104 ASP A C 1
ATOM 786 O O . ASP A 1 104 ? -5.210 0.000 15.198 1.00 97.94 104 ASP A O 1
ATOM 790 N N . MET A 1 105 ? -6.229 -1.446 16.574 1.00 98.50 105 MET A N 1
ATOM 791 C CA . MET A 1 105 ? -5.770 -2.645 15.875 1.00 98.50 105 MET A CA 1
ATOM 792 C C . MET A 1 105 ? -6.268 -2.669 14.425 1.00 98.50 105 MET A C 1
ATOM 794 O O . MET A 1 105 ? -5.507 -2.990 13.509 1.00 98.50 105 MET A O 1
ATOM 798 N N . THR A 1 106 ? -7.529 -2.303 14.189 1.00 98.38 106 THR A N 1
ATOM 799 C CA . THR A 1 106 ? -8.092 -2.241 12.832 1.00 98.38 106 THR A CA 1
ATOM 800 C C . THR A 1 106 ? -7.392 -1.176 11.987 1.00 98.38 106 THR A C 1
ATOM 802 O O . THR A 1 106 ? -7.040 -1.441 10.831 1.00 98.38 106 THR A O 1
ATOM 805 N N . ALA A 1 107 ? -7.132 0.002 12.561 1.00 97.94 107 ALA A N 1
ATOM 806 C CA . ALA A 1 107 ? -6.395 1.077 11.900 1.00 97.94 107 ALA A CA 1
ATOM 807 C C . ALA A 1 107 ? -4.950 0.663 11.570 1.00 97.94 107 ALA A C 1
ATOM 809 O O . ALA A 1 107 ? -4.469 0.907 10.460 1.00 97.94 107 ALA A O 1
ATOM 810 N N . GLU A 1 108 ? -4.278 -0.028 12.491 1.00 98.19 108 GLU A N 1
ATOM 811 C CA . GLU A 1 108 ? -2.923 -0.546 12.299 1.00 98.19 108 GLU A CA 1
ATOM 812 C C . GLU A 1 108 ? -2.860 -1.553 11.149 1.00 98.19 108 GLU A C 1
ATOM 814 O O . GLU A 1 108 ? -2.029 -1.444 10.244 1.00 98.19 108 GLU A O 1
ATOM 819 N N . VAL A 1 109 ? -3.782 -2.519 11.145 1.00 98.56 109 VAL A N 1
ATOM 820 C CA . VAL A 1 109 ? -3.873 -3.528 10.085 1.00 98.56 109 VAL A CA 1
ATOM 821 C C . VAL A 1 109 ? -4.111 -2.865 8.731 1.00 98.56 109 VAL A C 1
ATOM 823 O O . VAL A 1 109 ? -3.507 -3.276 7.735 1.00 98.56 109 VAL A O 1
ATOM 826 N N . GLN A 1 110 ? -4.966 -1.844 8.675 1.00 98.50 110 GLN A N 1
ATOM 827 C CA . GLN A 1 110 ? -5.217 -1.099 7.446 1.00 98.50 110 GLN A CA 1
ATOM 828 C C . GLN A 1 110 ? -3.955 -0.379 6.955 1.00 98.50 110 GLN A C 1
ATOM 830 O O . GLN A 1 110 ? -3.572 -0.540 5.794 1.00 98.50 110 GLN A O 1
ATOM 835 N N . ARG A 1 111 ? -3.247 0.315 7.848 1.00 98.62 111 ARG A N 1
ATOM 836 C CA . ARG A 1 111 ? -1.989 0.999 7.523 1.00 98.62 111 ARG A CA 1
ATOM 837 C C . ARG A 1 111 ? -0.916 0.034 7.018 1.00 98.62 111 ARG A C 1
ATOM 839 O O . ARG A 1 111 ? -0.257 0.294 6.013 1.00 98.62 111 ARG A O 1
ATOM 846 N N . ILE A 1 112 ? -0.756 -1.120 7.666 1.00 98.69 112 ILE A N 1
ATOM 847 C CA . ILE A 1 112 ? 0.202 -2.148 7.231 1.00 98.69 112 ILE A CA 1
ATOM 848 C C . ILE A 1 112 ? -0.166 -2.682 5.840 1.00 98.69 112 ILE A C 1
ATOM 850 O O . ILE A 1 112 ? 0.716 -2.876 4.998 1.00 98.69 112 ILE A O 1
ATOM 854 N N . LYS A 1 113 ? -1.458 -2.903 5.561 1.00 98.62 113 LYS A N 1
ATOM 855 C CA . LYS A 1 113 ? -1.919 -3.329 4.229 1.00 98.62 113 LYS A CA 1
ATOM 856 C C . LYS A 1 113 ? -1.568 -2.306 3.150 1.00 98.62 113 LYS A C 1
ATOM 858 O O . LYS A 1 113 ? -1.132 -2.709 2.068 1.00 98.62 113 LYS A O 1
ATOM 863 N N . GLU A 1 114 ? -1.733 -1.020 3.437 1.00 98.56 114 GLU A N 1
ATOM 864 C CA . GLU A 1 114 ? -1.373 0.076 2.531 1.00 98.56 114 GLU A CA 1
ATOM 865 C C . GLU A 1 114 ? 0.139 0.113 2.277 1.00 98.56 114 GLU A C 1
ATOM 867 O O . GLU A 1 114 ? 0.555 0.022 1.122 1.00 98.56 114 GLU A O 1
ATOM 872 N N . ASN A 1 115 ? 0.965 0.049 3.324 1.00 98.38 115 ASN A N 1
ATOM 873 C CA . ASN A 1 115 ? 2.428 -0.004 3.194 1.00 98.38 115 ASN A CA 1
ATOM 874 C C . ASN A 1 115 ? 2.911 -1.204 2.353 1.00 98.38 115 ASN A C 1
ATOM 876 O O . ASN A 1 115 ? 3.814 -1.089 1.516 1.00 98.38 115 ASN A O 1
ATOM 880 N N . ILE A 1 116 ? 2.305 -2.383 2.548 1.00 98.62 116 ILE A N 1
ATOM 881 C CA . ILE A 1 116 ? 2.613 -3.579 1.749 1.00 98.62 116 ILE A CA 1
ATOM 882 C C . ILE A 1 116 ? 2.240 -3.357 0.281 1.00 98.62 116 ILE A C 1
ATOM 884 O O . ILE A 1 116 ? 2.983 -3.775 -0.614 1.00 98.62 116 ILE A O 1
ATOM 888 N N . LYS A 1 117 ? 1.086 -2.736 0.016 1.00 98.69 117 LYS A N 1
ATOM 889 C CA . LYS A 1 117 ? 0.637 -2.420 -1.343 1.00 98.69 117 LYS A CA 1
ATOM 890 C C . LYS A 1 117 ? 1.614 -1.460 -2.026 1.00 98.69 117 LYS A C 1
ATOM 892 O O . LYS A 1 117 ? 2.095 -1.789 -3.109 1.00 98.69 117 LYS A O 1
ATOM 897 N N . GLU A 1 118 ? 1.974 -0.361 -1.370 1.00 98.44 118 GLU A N 1
ATOM 898 C CA . GLU A 1 118 ? 2.936 0.624 -1.882 1.00 98.44 118 GLU A CA 1
ATOM 899 C C . GLU A 1 118 ? 4.291 -0.016 -2.195 1.00 98.44 118 GLU A C 1
ATOM 901 O O . GLU A 1 118 ? 4.811 0.114 -3.304 1.00 98.44 118 GLU A O 1
ATOM 906 N N . THR A 1 119 ? 4.823 -0.816 -1.268 1.00 98.69 119 THR A N 1
ATOM 907 C CA . THR A 1 119 ? 6.095 -1.530 -1.465 1.00 98.69 119 THR A CA 1
ATOM 908 C C . THR A 1 119 ? 6.031 -2.472 -2.669 1.00 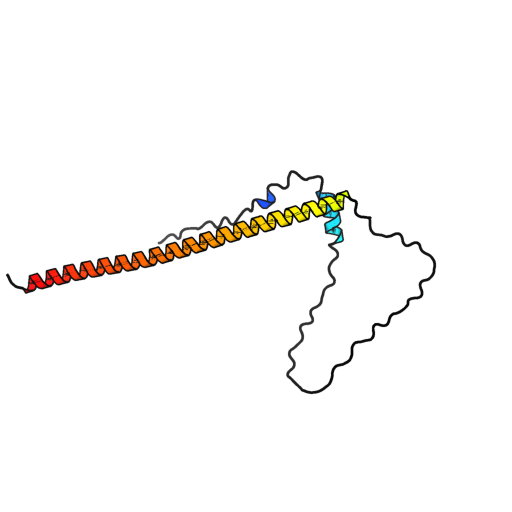98.69 119 THR A C 1
ATOM 910 O O . THR A 1 119 ? 6.970 -2.558 -3.467 1.00 98.69 119 THR A O 1
ATOM 913 N N . ARG A 1 120 ? 4.915 -3.193 -2.840 1.00 98.69 120 ARG A N 1
ATOM 914 C CA . ARG A 1 120 ? 4.715 -4.074 -4.000 1.00 98.69 120 ARG A CA 1
ATOM 915 C C . ARG A 1 120 ? 4.684 -3.288 -5.304 1.00 98.69 120 ARG A C 1
ATOM 917 O O . ARG A 1 120 ? 5.225 -3.777 -6.298 1.00 98.69 120 ARG A O 1
ATOM 924 N N . ASP A 1 121 ? 4.068 -2.116 -5.313 1.00 98.62 121 ASP A N 1
ATOM 925 C CA . ASP A 1 121 ? 3.981 -1.277 -6.504 1.00 98.62 121 ASP A CA 1
ATOM 926 C C . ASP A 1 121 ? 5.346 -0.666 -6.863 1.00 98.62 121 ASP A C 1
ATOM 928 O O . ASP A 1 121 ? 5.765 -0.792 -8.017 1.00 98.62 121 ASP A O 1
ATOM 932 N N . LEU A 1 122 ? 6.125 -0.204 -5.879 1.00 98.56 122 LEU A N 1
ATOM 933 C CA . LEU A 1 122 ? 7.523 0.214 -6.075 1.00 98.56 122 LEU A CA 1
ATOM 934 C C . LEU A 1 122 ? 8.390 -0.910 -6.670 1.00 98.56 122 LEU A C 1
ATOM 936 O O . LEU A 1 122 ? 9.152 -0.697 -7.615 1.00 98.56 122 LEU A O 1
ATOM 940 N N . ILE A 1 123 ? 8.247 -2.147 -6.178 1.00 98.69 123 ILE A N 1
ATOM 941 C CA . ILE A 1 123 ? 8.973 -3.305 -6.729 1.00 98.69 123 ILE A CA 1
ATOM 942 C C . ILE A 1 123 ? 8.571 -3.572 -8.188 1.00 98.69 123 ILE A C 1
ATOM 944 O O . ILE A 1 123 ? 9.428 -3.920 -9.012 1.00 98.69 123 ILE A O 1
ATOM 948 N N . LYS A 1 124 ? 7.281 -3.456 -8.530 1.00 98.62 124 LYS A N 1
ATOM 949 C CA . LYS A 1 124 ? 6.812 -3.628 -9.917 1.00 98.62 124 LYS A CA 1
ATOM 950 C C . LYS A 1 124 ? 7.402 -2.556 -10.827 1.00 98.62 124 LYS A C 1
ATOM 952 O O . LYS A 1 124 ? 7.864 -2.895 -11.920 1.00 98.62 124 LYS A O 1
ATOM 957 N N . GLU A 1 125 ? 7.408 -1.306 -10.378 1.00 98.62 125 GLU A N 1
ATOM 958 C CA . GLU A 1 125 ? 7.962 -0.180 -11.123 1.00 98.62 125 GLU A CA 1
ATOM 959 C C . GLU A 1 125 ? 9.463 -0.354 -11.357 1.00 98.62 125 GLU A C 1
ATOM 961 O O . GLU A 1 125 ? 9.903 -0.358 -12.507 1.00 98.62 125 GLU A O 1
ATOM 966 N N . TYR A 1 126 ? 10.229 -0.677 -10.314 1.00 98.56 126 TYR A N 1
ATOM 967 C CA . TYR A 1 126 ? 11.654 -0.982 -10.440 1.00 98.56 126 TYR A CA 1
ATOM 968 C C . TYR A 1 126 ? 11.923 -2.129 -11.429 1.00 98.56 126 TYR A C 1
ATOM 970 O O . TYR A 1 126 ? 12.827 -2.063 -12.268 1.00 98.56 126 TYR A O 1
ATOM 978 N N . LYS A 1 127 ? 11.125 -3.206 -11.381 1.00 98.62 127 LYS A N 1
ATOM 979 C CA . LYS A 1 127 ? 11.247 -4.324 -12.334 1.00 98.62 127 LYS A CA 1
ATOM 980 C C . LYS A 1 127 ? 10.922 -3.903 -13.767 1.00 98.62 127 LYS A C 1
ATOM 982 O O . LYS A 1 127 ? 11.524 -4.440 -14.701 1.00 98.62 127 LYS A O 1
ATOM 987 N N . LYS A 1 128 ? 9.955 -3.006 -13.962 1.00 98.56 128 LYS A N 1
ATOM 988 C CA . LYS A 1 128 ? 9.621 -2.438 -15.273 1.00 98.56 128 LYS A CA 1
ATOM 989 C C . LYS A 1 128 ? 10.785 -1.590 -15.782 1.00 98.56 128 LYS A C 1
ATOM 991 O O . LYS A 1 128 ? 11.349 -1.927 -16.820 1.00 98.56 128 LYS A O 1
ATOM 996 N N . GLU A 1 129 ? 11.236 -0.626 -14.991 1.00 98.56 129 GLU A N 1
ATOM 997 C CA . GLU A 1 129 ? 12.353 0.252 -15.334 1.00 98.56 129 GLU A CA 1
ATOM 998 C C . GLU A 1 129 ? 13.626 -0.543 -15.664 1.00 98.56 129 GLU A C 1
ATOM 1000 O O . GLU A 1 129 ? 14.284 -0.312 -16.680 1.00 98.56 129 GLU A O 1
ATOM 1005 N N . ARG A 1 130 ? 13.955 -1.561 -14.861 1.00 98.25 130 ARG A N 1
ATOM 1006 C CA . ARG A 1 130 ? 15.108 -2.436 -15.111 1.00 98.25 130 ARG A CA 1
ATOM 1007 C C . ARG A 1 130 ? 15.011 -3.172 -16.450 1.00 98.25 130 ARG A C 1
ATOM 1009 O O . ARG A 1 130 ? 16.039 -3.386 -17.100 1.00 98.25 130 ARG A O 1
ATOM 1016 N N . ARG A 1 131 ? 13.812 -3.597 -16.863 1.00 98.44 131 ARG A N 1
ATOM 1017 C CA . ARG A 1 131 ? 13.599 -4.217 -18.182 1.00 98.44 131 ARG A CA 1
ATOM 1018 C C . ARG A 1 131 ? 13.758 -3.193 -19.300 1.00 98.44 131 ARG A C 1
ATOM 1020 O O . ARG A 1 131 ? 14.431 -3.501 -20.284 1.00 98.44 131 ARG A O 1
ATOM 1027 N N . ASP A 1 132 ? 13.227 -1.993 -19.117 1.00 98.44 132 ASP A N 1
ATOM 1028 C CA . ASP A 1 132 ? 13.293 -0.920 -20.110 1.00 98.44 132 ASP A CA 1
ATOM 1029 C C . ASP A 1 132 ? 14.737 -0.447 -20.325 1.00 98.44 132 ASP A C 1
ATOM 1031 O O . ASP A 1 132 ? 15.193 -0.365 -21.466 1.00 98.44 132 ASP A O 1
ATOM 1035 N N . ARG A 1 133 ? 15.524 -0.286 -19.252 1.00 98.06 133 ARG A N 1
ATOM 1036 C CA . ARG A 1 133 ? 16.965 0.021 -19.342 1.00 98.06 133 ARG A CA 1
ATOM 1037 C C . ARG A 1 133 ? 17.732 -1.044 -20.130 1.00 98.06 133 ARG A C 1
ATOM 1039 O O . ARG A 1 133 ? 18.546 -0.712 -20.990 1.00 98.06 133 ARG A O 1
ATOM 1046 N N . ARG A 1 134 ? 17.458 -2.331 -19.882 1.00 98.12 134 ARG A N 1
ATOM 1047 C CA . ARG A 1 134 ? 18.078 -3.438 -20.636 1.00 98.12 134 ARG A CA 1
ATOM 1048 C C . ARG A 1 134 ? 17.672 -3.427 -22.107 1.00 98.12 134 ARG A C 1
ATOM 1050 O O . ARG A 1 134 ? 18.517 -3.691 -22.957 1.00 98.12 134 ARG A O 1
ATOM 1057 N N . ARG A 1 135 ? 16.402 -3.140 -22.412 1.00 98.06 135 ARG A N 1
ATOM 1058 C CA . ARG A 1 135 ? 15.911 -3.028 -23.793 1.00 98.06 135 ARG A CA 1
ATOM 1059 C C . ARG A 1 135 ? 16.588 -1.863 -24.514 1.00 98.06 135 ARG A C 1
ATOM 1061 O O . ARG A 1 135 ? 17.155 -2.083 -25.575 1.00 98.06 135 ARG A O 1
ATOM 1068 N N . SER A 1 136 ? 16.617 -0.685 -23.894 1.00 97.56 136 SER A N 1
ATOM 1069 C CA . SER A 1 136 ? 17.263 0.506 -24.452 1.00 97.56 136 SER A CA 1
ATOM 1070 C C . SER A 1 136 ? 18.754 0.278 -24.708 1.00 97.56 136 SER A C 1
ATOM 1072 O O . SER A 1 136 ? 19.259 0.625 -25.770 1.00 97.56 136 SER A O 1
ATOM 1074 N N . MET A 1 137 ? 19.468 -0.366 -23.780 1.00 96.94 137 MET A N 1
ATOM 1075 C CA . MET A 1 137 ? 20.884 -0.686 -23.982 1.00 96.94 137 MET A CA 1
ATOM 1076 C C . MET A 1 137 ? 21.094 -1.636 -25.170 1.00 96.94 137 MET A C 1
ATOM 1078 O O . MET A 1 137 ? 21.988 -1.404 -25.978 1.00 96.94 137 MET A O 1
ATOM 1082 N N . LYS A 1 138 ? 20.250 -2.666 -25.318 1.00 97.19 138 LYS A N 1
ATOM 1083 C CA . LYS A 1 138 ? 20.302 -3.573 -26.477 1.00 97.19 138 LYS A CA 1
ATOM 1084 C C . LYS A 1 138 ? 20.011 -2.852 -27.792 1.00 97.19 138 LYS A C 1
ATOM 1086 O O . LYS A 1 138 ? 20.696 -3.103 -28.773 1.00 97.19 138 LYS A O 1
ATOM 1091 N N . GLU A 1 139 ? 19.027 -1.961 -27.806 1.00 97.19 139 GLU A N 1
ATOM 1092 C CA . GLU A 1 139 ? 18.657 -1.180 -28.989 1.00 97.19 139 GLU A CA 1
ATOM 1093 C C . GLU A 1 139 ? 19.776 -0.218 -29.408 1.00 97.19 139 GLU A C 1
ATOM 1095 O O . GLU A 1 139 ? 20.137 -0.165 -30.585 1.00 97.19 139 GLU A O 1
ATOM 1100 N N . LYS A 1 140 ? 20.403 0.463 -28.440 1.00 96.19 140 LYS A N 1
ATOM 1101 C CA . LYS A 1 140 ? 21.577 1.315 -28.680 1.00 96.19 140 LYS A CA 1
ATOM 1102 C C . LYS A 1 140 ? 22.733 0.519 -29.283 1.00 96.19 140 LYS A C 1
ATOM 1104 O O . LYS A 1 140 ? 23.297 0.946 -30.283 1.00 96.19 140 LYS A O 1
ATOM 1109 N N . MET A 1 141 ? 23.041 -0.653 -28.724 1.00 94.94 141 MET A N 1
ATOM 1110 C CA . MET A 1 141 ? 24.093 -1.528 -29.254 1.00 94.94 141 MET A CA 1
ATOM 1111 C C . MET A 1 141 ? 23.757 -2.043 -30.656 1.00 94.94 141 MET A C 1
ATOM 1113 O O . MET A 1 141 ? 24.606 -1.994 -31.536 1.00 94.94 141 MET A O 1
ATOM 1117 N N . ALA A 1 142 ? 22.517 -2.473 -30.907 1.00 94.69 142 ALA A N 1
ATOM 1118 C CA . ALA A 1 142 ? 22.086 -2.912 -32.237 1.00 94.69 142 ALA A CA 1
ATOM 1119 C C . ALA A 1 142 ? 22.188 -1.785 -33.278 1.00 94.69 142 ALA A C 1
ATOM 1121 O O . ALA A 1 142 ? 22.591 -2.022 -34.415 1.00 94.69 142 ALA A O 1
ATOM 1122 N N . THR A 1 143 ? 21.865 -0.554 -32.878 1.00 94.44 143 THR A N 1
ATOM 1123 C CA . THR A 1 143 ? 21.988 0.630 -33.736 1.00 94.44 143 THR A CA 1
ATOM 1124 C C . THR A 1 143 ? 23.447 0.934 -34.049 1.00 94.44 143 THR A C 1
ATOM 1126 O O . THR A 1 143 ? 23.779 1.139 -35.213 1.00 94.44 143 THR A O 1
ATOM 1129 N N . GLN A 1 144 ? 24.321 0.903 -33.039 1.00 91.75 144 GLN A N 1
ATOM 1130 C CA . GLN A 1 144 ? 25.761 1.090 -33.225 1.00 91.75 144 GLN A CA 1
ATOM 1131 C C . GLN A 1 144 ? 26.343 0.025 -34.153 1.00 91.75 144 GLN A C 1
ATOM 1133 O O . GLN A 1 144 ? 26.988 0.378 -35.130 1.00 91.75 144 GLN A O 1
ATOM 1138 N N . VAL A 1 145 ? 26.038 -1.256 -33.918 1.00 90.94 145 VAL A N 1
ATOM 1139 C CA . VAL A 1 145 ? 26.486 -2.362 -34.780 1.00 90.94 145 VAL A CA 1
ATOM 1140 C C . VAL A 1 145 ? 26.013 -2.165 -36.220 1.00 90.94 145 VAL A C 1
ATOM 1142 O O . VAL A 1 145 ? 26.791 -2.338 -37.152 1.00 90.94 145 VAL A O 1
ATOM 1145 N N . ARG A 1 146 ? 24.753 -1.764 -36.430 1.00 88.69 146 ARG A N 1
ATOM 1146 C CA . ARG A 1 146 ? 24.235 -1.485 -37.776 1.00 88.69 146 ARG A CA 1
ATOM 1147 C C . ARG A 1 146 ? 24.975 -0.324 -38.448 1.00 88.69 146 ARG A C 1
ATOM 1149 O O . ARG A 1 146 ? 25.242 -0.406 -39.640 1.00 88.69 146 ARG A O 1
ATOM 1156 N N . GLN A 1 147 ? 25.293 0.735 -37.705 1.00 86.62 147 GLN A N 1
ATOM 1157 C CA . GLN A 1 147 ? 26.037 1.886 -38.225 1.00 86.62 147 GLN A CA 1
ATOM 1158 C C . GLN A 1 147 ? 27.489 1.527 -38.563 1.00 86.62 147 GLN A C 1
ATOM 1160 O O . GLN A 1 147 ? 27.960 1.901 -39.633 1.00 86.62 147 GLN A O 1
ATOM 1165 N N . THR A 1 148 ? 28.183 0.773 -37.704 1.00 85.31 148 THR A N 1
ATOM 1166 C CA . THR A 1 148 ? 29.579 0.374 -37.947 1.00 85.31 148 THR A CA 1
ATOM 1167 C C . THR A 1 148 ? 29.695 -0.633 -39.087 1.00 85.31 148 THR A C 1
ATOM 1169 O O . THR A 1 148 ? 30.563 -0.484 -39.935 1.00 85.31 148 THR A O 1
ATOM 1172 N N . LEU A 1 149 ? 28.788 -1.614 -39.169 1.00 77.06 149 LEU A N 1
ATOM 1173 C CA . LEU A 1 149 ? 28.789 -2.587 -40.269 1.00 77.06 149 LEU A CA 1
ATOM 1174 C C . LEU A 1 149 ? 28.447 -1.945 -41.621 1.00 77.06 149 LEU A C 1
ATOM 1176 O O . LEU A 1 149 ? 29.003 -2.350 -42.637 1.00 77.06 149 LEU A O 1
ATOM 1180 N N . ALA A 1 150 ? 27.549 -0.953 -41.647 1.00 69.75 150 ALA A N 1
ATOM 1181 C CA . ALA A 1 150 ? 27.246 -0.214 -42.873 1.00 69.75 150 ALA A CA 1
ATOM 1182 C C . ALA A 1 150 ? 28.459 0.605 -43.349 1.00 69.75 150 ALA A C 1
ATOM 1184 O O . ALA A 1 150 ? 28.804 0.544 -44.527 1.00 69.75 150 ALA A O 1
ATOM 1185 N N . ALA A 1 151 ? 29.140 1.294 -42.425 1.00 70.38 151 ALA A N 1
ATOM 1186 C CA . ALA A 1 151 ? 30.335 2.081 -42.728 1.00 70.38 151 ALA A CA 1
ATOM 1187 C C . ALA A 1 151 ? 31.506 1.218 -43.231 1.00 70.38 151 ALA A C 1
ATOM 1189 O O . ALA A 1 151 ? 32.167 1.594 -44.197 1.00 70.38 151 ALA A O 1
ATOM 1190 N N . ASP A 1 152 ? 31.726 0.041 -42.635 1.00 68.50 152 ASP A N 1
ATOM 1191 C CA . ASP A 1 152 ? 32.750 -0.895 -43.112 1.00 68.50 152 ASP A CA 1
ATOM 1192 C C . ASP A 1 152 ? 32.397 -1.462 -44.498 1.00 68.50 152 ASP A C 1
ATOM 1194 O O . ASP A 1 152 ? 33.288 -1.664 -45.320 1.00 68.50 152 ASP A O 1
ATOM 1198 N N . SER A 1 153 ? 31.111 -1.685 -44.806 1.00 69.81 153 SER A N 1
ATOM 1199 C CA . SER A 1 153 ? 30.712 -2.191 -46.129 1.00 69.81 153 SER A CA 1
ATOM 1200 C C . SER A 1 153 ? 30.957 -1.183 -47.257 1.00 69.81 153 SER A C 1
ATOM 1202 O O . SER A 1 153 ? 31.431 -1.583 -48.318 1.00 69.81 153 SER A O 1
ATOM 1204 N N . ASP A 1 154 ? 30.726 0.111 -47.010 1.00 70.38 154 ASP A N 1
ATOM 1205 C CA . ASP A 1 154 ? 30.986 1.176 -47.990 1.00 70.38 154 ASP A CA 1
ATOM 1206 C C . ASP A 1 154 ? 32.491 1.425 -48.175 1.00 70.38 154 ASP A C 1
ATOM 1208 O O . ASP A 1 154 ? 32.938 1.713 -49.284 1.00 70.38 154 ASP A O 1
ATOM 1212 N N . PHE A 1 155 ? 33.295 1.252 -47.119 1.00 70.06 155 PHE A N 1
ATOM 1213 C CA . PHE A 1 155 ? 34.755 1.357 -47.200 1.00 70.06 155 PHE A CA 1
ATOM 1214 C C . PHE A 1 155 ? 35.373 0.285 -48.115 1.00 70.06 155 PHE A C 1
ATOM 1216 O O . PHE A 1 155 ? 36.273 0.583 -48.899 1.00 70.06 155 PHE A O 1
ATOM 1223 N N . TRP A 1 156 ? 34.882 -0.959 -48.054 1.00 69.62 156 TRP A N 1
ATOM 1224 C CA . TRP A 1 156 ? 35.379 -2.056 -48.898 1.00 69.62 156 TRP A CA 1
ATOM 1225 C C . TRP A 1 156 ? 34.735 -2.118 -50.291 1.00 69.62 156 TRP A C 1
ATOM 1227 O O . TRP A 1 156 ? 35.263 -2.805 -51.165 1.00 69.62 156 TRP A O 1
ATOM 1237 N N . ALA A 1 157 ? 33.626 -1.409 -50.523 1.00 72.00 157 ALA A N 1
ATOM 1238 C CA . ALA A 1 157 ? 32.932 -1.394 -51.813 1.00 72.00 157 ALA A CA 1
ATOM 1239 C C . ALA A 1 157 ? 33.618 -0.534 -52.895 1.00 72.00 157 ALA A C 1
ATOM 1241 O O . ALA A 1 157 ? 33.188 -0.581 -54.045 1.00 72.00 157 ALA A O 1
ATOM 1242 N N . GLY A 1 158 ? 34.701 0.181 -52.563 1.00 59.81 158 GLY A N 1
ATOM 1243 C CA . GLY A 1 158 ? 35.697 0.649 -53.533 1.00 59.81 158 GLY A CA 1
ATOM 1244 C C . GLY A 1 158 ? 35.157 1.538 -54.654 1.00 59.81 158 GLY A C 1
ATOM 1245 O O . GLY A 1 158 ? 35.318 1.202 -55.828 1.00 59.81 158 GLY A O 1
ATOM 1246 N N . VAL A 1 159 ? 34.552 2.671 -54.290 1.00 52.59 159 VAL A N 1
ATOM 1247 C CA . VAL A 1 159 ? 34.433 3.824 -55.200 1.00 52.59 159 VAL A CA 1
ATOM 1248 C C . VAL A 1 159 ? 35.681 4.689 -55.077 1.00 52.59 159 VAL A C 1
ATOM 1250 O O . VAL A 1 159 ? 36.109 4.922 -53.924 1.00 52.59 159 VAL A O 1
#

Organism: Gloeophyllum trabeum (strain ATCC 11539 / FP-39264 / Madison 617) (NCBI:txid670483)